Protein AF-A0AA41X8A5-F1 (afdb_monomer_lite)

Secondary structure (DSSP, 8-state):
----GGGG-HHHHHHHHTS--------S---HHHHHHHHHT--SPPTTHHHHHHHHHHHHHHHHHHHHHHHHHHHHT--

Foldseek 3Di:
DDDDPCPVPPPVVVVVVVDDDPDPDDDPDDDPVNVVVCLVPPPDDDPCCVVQPPVVCVVVVVCCVVVVCVVCVVVVVDD

pLDDT: mean 76.05, std 8.43, range [44.38, 89.38]

Structure (mmCIF, N/CA/C/O backbone):
data_AF-A0AA41X8A5-F1
#
_entry.id   AF-A0AA41X8A5-F1
#
loop_
_atom_site.group_PDB
_atom_site.id
_atom_site.type_symbol
_atom_site.label_atom_id
_atom_site.label_alt_id
_atom_site.label_comp_id
_atom_site.label_asym_id
_atom_site.label_entity_id
_atom_site.label_seq_id
_atom_site.pdbx_PDB_ins_code
_atom_site.Cartn_x
_atom_site.Cartn_y
_atom_site.Cartn_z
_atom_site.occupancy
_atom_site.B_iso_or_equiv
_atom_site.auth_seq_id
_atom_site.auth_comp_id
_atom_site.auth_asym_id
_atom_site.auth_atom_id
_atom_site.pdbx_PDB_model_num
ATOM 1 N N . MET A 1 1 ? -1.374 -1.053 29.958 1.00 44.38 1 MET A N 1
ATOM 2 C CA . MET A 1 1 ? -2.445 -0.203 29.394 1.00 44.38 1 MET A CA 1
ATOM 3 C C . MET A 1 1 ? -3.498 -0.093 30.475 1.00 44.38 1 MET A C 1
ATOM 5 O O . MET A 1 1 ? -4.214 -1.065 30.663 1.00 44.38 1 MET A O 1
ATOM 9 N N . THR A 1 2 ? -3.500 0.974 31.280 1.00 56.66 2 THR A N 1
ATOM 10 C CA . THR A 1 2 ? -4.205 0.888 32.575 1.00 56.66 2 THR A CA 1
ATOM 11 C C . THR A 1 2 ? -4.768 2.213 33.081 1.00 56.66 2 THR A C 1
ATOM 13 O O . THR A 1 2 ? -4.737 2.478 34.274 1.00 56.66 2 THR A O 1
ATOM 16 N N . GLN A 1 3 ? -5.309 3.051 32.200 1.00 65.38 3 GLN A N 1
ATOM 17 C CA . GLN A 1 3 ? -6.325 4.010 32.629 1.00 65.38 3 GLN A CA 1
ATOM 18 C C . GLN A 1 3 ? -7.145 4.460 31.429 1.00 65.38 3 GLN A C 1
ATOM 20 O O . GLN A 1 3 ? -6.600 4.949 30.443 1.00 65.38 3 GLN A O 1
ATOM 25 N N . ASP A 1 4 ? -8.452 4.241 31.518 1.00 68.88 4 ASP A N 1
ATOM 26 C CA . ASP A 1 4 ? -9.414 4.803 30.581 1.00 68.88 4 ASP A CA 1
ATOM 27 C C . ASP A 1 4 ? -9.426 6.335 30.780 1.00 68.88 4 ASP A C 1
ATOM 29 O O . ASP A 1 4 ? -9.722 6.795 31.893 1.00 68.88 4 ASP A O 1
ATOM 33 N N . PRO A 1 5 ? -9.048 7.133 29.760 1.00 72.75 5 PRO A N 1
ATOM 34 C CA . PRO A 1 5 ? -8.920 8.584 29.887 1.00 72.75 5 PRO A CA 1
ATOM 35 C C . PRO A 1 5 ? -10.257 9.278 30.192 1.00 72.75 5 PRO A C 1
ATOM 37 O O . PRO A 1 5 ? -10.252 10.407 30.677 1.00 72.75 5 PRO A O 1
ATOM 40 N N . PHE A 1 6 ? -11.393 8.604 29.990 1.00 72.00 6 PHE A N 1
ATOM 41 C CA . PHE A 1 6 ? -12.730 9.177 30.154 1.00 72.00 6 PHE A CA 1
ATOM 42 C C . PHE A 1 6 ? -13.319 9.010 31.564 1.00 72.00 6 PHE A C 1
ATOM 44 O O . PHE A 1 6 ? -14.424 9.477 31.833 1.00 72.00 6 PHE A O 1
ATOM 51 N N . GLN A 1 7 ? -12.587 8.405 32.507 1.00 68.00 7 GLN A N 1
ATOM 52 C CA . GLN A 1 7 ? -13.048 8.199 33.894 1.00 68.00 7 GLN A CA 1
ATOM 53 C C . GLN A 1 7 ? -13.406 9.508 34.622 1.00 68.00 7 GLN A C 1
ATOM 55 O O . GLN A 1 7 ? -14.292 9.530 35.474 1.00 68.00 7 GLN A O 1
ATOM 60 N N . LYS A 1 8 ? -12.744 10.620 34.279 1.00 75.19 8 LYS A N 1
ATOM 61 C CA . LYS A 1 8 ? -13.009 11.938 34.881 1.00 75.19 8 LYS A CA 1
ATOM 62 C C . LYS A 1 8 ? -14.195 12.671 34.238 1.00 75.19 8 LYS A C 1
ATOM 64 O O . LYS A 1 8 ? -14.706 13.619 34.823 1.00 75.19 8 LYS A O 1
ATOM 69 N N . GLU A 1 9 ? -14.673 12.226 33.075 1.00 78.56 9 GLU A N 1
ATOM 70 C CA . GLU A 1 9 ? -15.592 12.986 32.220 1.00 78.56 9 GLU A CA 1
ATOM 71 C C . GLU A 1 9 ? -16.876 12.200 31.926 1.00 78.56 9 GLU A C 1
ATOM 73 O O . GLU A 1 9 ? -17.106 11.679 30.835 1.00 78.56 9 GLU A O 1
ATOM 78 N N . HIS A 1 10 ? -17.761 12.140 32.924 1.00 78.06 10 HIS A N 1
ATOM 79 C CA . HIS A 1 10 ? -18.989 11.338 32.856 1.00 78.06 10 HIS A CA 1
ATOM 80 C C . HIS A 1 10 ? -19.951 11.787 31.746 1.00 78.06 10 HIS A C 1
ATOM 82 O O . HIS A 1 10 ? -20.568 10.950 31.091 1.00 78.06 10 HIS A O 1
ATOM 88 N N . LYS A 1 11 ? -20.055 13.100 31.497 1.00 81.06 11 LYS A N 1
ATOM 89 C CA . LYS A 1 11 ? -20.905 13.636 30.421 1.00 81.06 11 LYS A CA 1
ATOM 90 C C . LYS A 1 11 ? -20.393 13.241 29.037 1.00 81.06 11 LYS A C 1
ATOM 92 O O . LYS A 1 11 ? -21.186 12.880 28.175 1.00 81.06 11 LYS A O 1
ATOM 97 N N . LEU A 1 12 ? -19.076 13.279 28.827 1.00 81.06 12 LEU A N 1
ATOM 98 C CA . LEU A 1 12 ? -18.479 12.920 27.542 1.00 81.06 12 LEU A CA 1
ATOM 99 C C . LEU A 1 12 ? -18.691 11.435 27.238 1.00 81.06 12 LEU A C 1
ATOM 101 O O . LEU A 1 12 ? -19.082 11.082 26.128 1.00 81.06 12 LEU A O 1
ATOM 105 N N . LYS A 1 13 ? -18.533 10.582 28.255 1.00 82.75 13 LYS A N 1
ATOM 106 C CA . LYS A 1 13 ? -18.832 9.154 28.149 1.00 82.75 13 LYS A CA 1
ATOM 107 C C . LYS A 1 13 ? -20.290 8.896 27.753 1.00 82.75 13 LYS A C 1
ATOM 109 O O . LYS A 1 13 ? -20.533 8.149 26.816 1.00 82.75 13 LYS A O 1
ATOM 114 N N . GLN A 1 14 ? -21.248 9.569 28.395 1.00 83.12 14 GLN A N 1
ATOM 115 C CA . GLN A 1 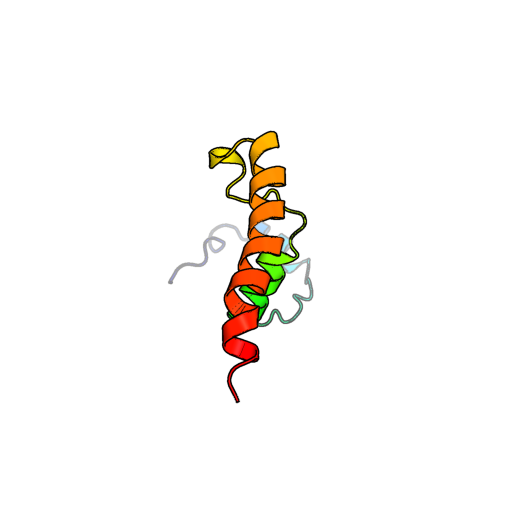14 ? -22.673 9.438 28.058 1.00 83.12 14 GLN A CA 1
ATOM 116 C C . GLN A 1 14 ? -22.979 9.818 26.604 1.00 83.12 14 GLN A C 1
ATOM 118 O O . GLN A 1 14 ? -23.769 9.144 25.951 1.00 83.12 14 GLN A O 1
ATOM 123 N N . HIS A 1 15 ? -22.353 10.877 26.087 1.00 84.62 15 HIS A N 1
ATOM 124 C CA . HIS A 1 15 ? -22.542 11.288 24.697 1.00 84.62 15 HIS A CA 1
ATOM 125 C C . HIS A 1 15 ? -21.905 10.323 23.692 1.00 84.62 15 HIS A C 1
ATOM 127 O O . HIS A 1 15 ? -22.484 10.104 22.632 1.00 84.62 15 HIS A O 1
ATOM 133 N N . LEU A 1 16 ? -20.747 9.738 24.007 1.00 82.12 16 LEU A N 1
ATOM 134 C CA . LEU A 1 16 ? -20.099 8.736 23.154 1.00 82.12 16 LEU A CA 1
ATOM 135 C C . LEU A 1 16 ? -20.880 7.415 23.137 1.00 82.12 16 LEU A C 1
ATOM 137 O O . LEU A 1 16 ? -21.095 6.854 22.066 1.00 82.12 16 LEU A O 1
ATOM 141 N N . ASP A 1 17 ? -21.363 6.965 24.298 1.00 79.69 17 ASP A N 1
ATOM 142 C CA . ASP A 1 17 ? -22.148 5.731 24.431 1.00 79.69 17 ASP A CA 1
ATOM 143 C C . ASP A 1 17 ? -23.554 5.855 23.809 1.00 79.69 17 ASP A C 1
ATOM 145 O O . ASP A 1 17 ? -24.156 4.848 23.433 1.00 79.69 17 ASP A O 1
ATOM 149 N N . ALA A 1 18 ? -24.082 7.078 23.664 1.00 83.81 18 ALA A N 1
ATOM 150 C CA . ALA A 1 18 ? -25.376 7.329 23.025 1.00 83.81 18 ALA A CA 1
ATOM 151 C C . ALA A 1 18 ? -25.395 6.958 21.530 1.00 83.81 18 ALA A C 1
ATOM 153 O O . ALA A 1 18 ? -26.457 6.642 20.992 1.00 83.81 18 ALA A O 1
ATOM 154 N N . TYR A 1 19 ? -24.238 6.966 20.861 1.00 78.56 19 TYR A N 1
ATOM 155 C CA . TY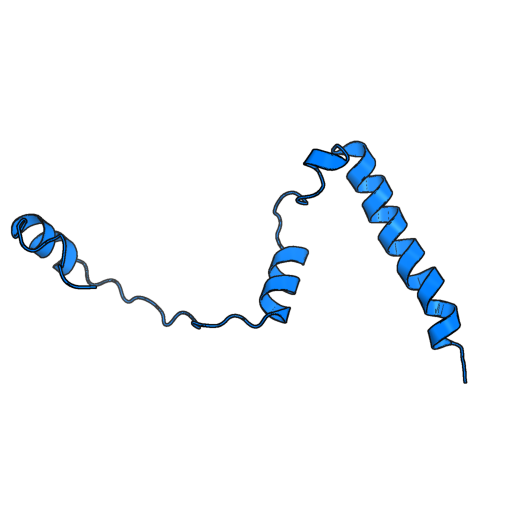R A 1 19 ? -24.115 6.619 19.449 1.00 78.56 19 TYR A CA 1
ATOM 156 C C . TYR A 1 19 ? -23.410 5.275 19.299 1.00 78.56 19 TYR A C 1
ATOM 158 O O . TYR A 1 19 ? -22.191 5.189 19.155 1.00 78.56 19 TYR A O 1
ATOM 166 N N . LYS A 1 20 ? -24.198 4.199 19.296 1.00 74.81 20 LYS A N 1
ATOM 167 C CA . LYS A 1 20 ? -23.683 2.866 18.992 1.00 74.81 20 LYS A CA 1
ATOM 168 C C . LYS A 1 20 ? -23.458 2.748 17.486 1.00 74.81 20 LYS A C 1
ATOM 170 O O . LYS A 1 20 ? -24.394 2.529 16.725 1.00 74.81 20 LYS A O 1
ATOM 175 N N . VAL A 1 21 ? -22.213 2.934 17.060 1.00 80.12 21 VAL A N 1
ATOM 176 C CA . VAL A 1 21 ? -21.800 2.664 15.682 1.00 80.12 21 VAL A CA 1
ATOM 177 C C . VAL A 1 21 ? -21.415 1.195 15.595 1.00 80.12 21 VAL A C 1
ATOM 179 O O . VAL A 1 21 ? -20.533 0.741 16.325 1.00 80.12 21 VAL A O 1
ATOM 182 N N . ASP A 1 22 ? -22.064 0.453 14.703 1.00 80.12 22 ASP A N 1
ATOM 183 C CA . ASP A 1 22 ? -21.617 -0.892 14.363 1.00 80.12 22 ASP A CA 1
ATOM 184 C C . ASP A 1 22 ? -20.270 -0.774 13.647 1.00 80.12 22 ASP A C 1
ATOM 186 O O . ASP A 1 22 ? -20.181 -0.365 12.488 1.00 80.12 22 ASP A O 1
ATOM 190 N N . VAL A 1 23 ? -19.194 -1.069 14.377 1.00 77.25 23 VAL A N 1
ATOM 191 C CA . VAL A 1 23 ? -17.852 -1.117 13.804 1.00 77.25 23 VAL A CA 1
ATOM 192 C C . VAL A 1 23 ? -17.766 -2.412 13.001 1.00 77.25 23 VAL A C 1
ATOM 194 O O . VAL A 1 23 ? -17.862 -3.490 13.592 1.00 77.25 23 VAL A O 1
ATOM 197 N N . PRO A 1 24 ? -17.600 -2.344 11.671 1.00 80.12 24 PRO A N 1
ATOM 198 C CA . PRO A 1 24 ? -17.466 -3.548 10.873 1.00 80.12 24 PRO A CA 1
ATOM 199 C C . PRO A 1 24 ? -16.186 -4.286 11.270 1.00 80.12 24 PRO A C 1
ATOM 201 O O . PRO A 1 24 ? -15.184 -3.675 11.650 1.00 80.12 24 PRO A O 1
ATOM 204 N N . ASP A 1 25 ? -16.213 -5.610 11.165 1.00 79.81 25 ASP A N 1
ATOM 205 C CA . ASP A 1 25 ? -15.072 -6.440 11.528 1.00 79.81 25 ASP A CA 1
ATOM 206 C C . ASP A 1 25 ? -13.927 -6.215 10.528 1.00 79.81 25 ASP A C 1
ATOM 208 O O . ASP A 1 25 ? -13.940 -6.692 9.388 1.00 79.81 25 ASP A O 1
ATOM 212 N N . PHE A 1 26 ? -12.931 -5.421 10.927 1.00 77.75 26 PHE A N 1
ATOM 213 C CA . PHE A 1 26 ? -11.779 -5.143 10.080 1.00 77.75 26 PHE A CA 1
ATOM 214 C C . PHE A 1 26 ? -10.770 -6.290 10.194 1.00 77.75 26 PHE A C 1
ATOM 216 O O . PHE A 1 26 ? -10.252 -6.549 11.286 1.00 77.75 26 PHE A O 1
ATOM 223 N N . PRO A 1 27 ? -10.389 -6.948 9.083 1.00 76.88 27 PRO A N 1
ATOM 224 C CA . PRO A 1 27 ? -9.398 -8.011 9.131 1.00 76.88 27 PRO A CA 1
ATOM 225 C C . PRO A 1 27 ? -8.064 -7.459 9.652 1.00 76.88 27 PRO A C 1
ATOM 227 O O . PRO A 1 27 ? -7.382 -6.668 8.997 1.00 76.88 27 PRO A O 1
ATOM 230 N N . ARG A 1 28 ? -7.679 -7.905 10.854 1.00 71.31 28 ARG A N 1
ATOM 231 C CA . ARG A 1 28 ? -6.533 -7.397 11.633 1.00 71.31 28 ARG A CA 1
ATOM 232 C C . ARG A 1 28 ? -5.181 -7.572 10.932 1.00 71.31 28 ARG A C 1
ATOM 234 O O . ARG A 1 28 ? -4.213 -6.887 11.259 1.00 71.31 28 ARG A O 1
ATOM 241 N N . LYS A 1 29 ? -5.092 -8.485 9.961 1.00 68.06 29 LYS A N 1
ATOM 242 C CA . LYS A 1 29 ? -3.888 -8.735 9.161 1.00 68.06 29 LYS A CA 1
ATOM 243 C C . LYS A 1 29 ? -4.233 -8.741 7.677 1.00 68.06 29 LYS A C 1
ATOM 245 O O . LYS A 1 29 ? -4.636 -9.760 7.131 1.00 68.06 29 LYS A O 1
ATOM 250 N N . ARG A 1 30 ? -3.995 -7.616 7.000 1.00 70.19 30 ARG A N 1
ATOM 251 C CA . ARG A 1 30 ? -3.860 -7.639 5.539 1.00 70.19 30 ARG A CA 1
ATOM 252 C C . ARG A 1 30 ? -2.587 -8.394 5.171 1.00 70.19 30 ARG A C 1
ATOM 254 O O . ARG A 1 30 ? -1.531 -8.117 5.750 1.00 70.19 30 ARG A O 1
ATOM 261 N N . SER A 1 31 ? -2.704 -9.338 4.239 1.00 80.31 31 SER A N 1
ATOM 262 C CA . SER A 1 31 ? -1.571 -10.069 3.665 1.00 80.31 31 SER A CA 1
ATOM 263 C C . SER A 1 31 ? -0.488 -9.092 3.192 1.00 80.31 31 SER A C 1
ATOM 265 O O . SER A 1 31 ? -0.793 -7.990 2.736 1.00 80.31 31 SER A O 1
ATOM 267 N N . ARG A 1 32 ? 0.790 -9.484 3.287 1.00 83.38 32 ARG A N 1
ATOM 268 C CA . ARG A 1 32 ? 1.900 -8.678 2.744 1.00 83.38 32 ARG A CA 1
ATOM 269 C C . ARG A 1 32 ? 1.708 -8.415 1.247 1.00 83.38 32 ARG A C 1
ATOM 271 O O . ARG A 1 32 ? 1.982 -7.309 0.797 1.00 83.38 32 ARG A O 1
ATOM 278 N N . ALA A 1 33 ? 1.160 -9.390 0.520 1.00 82.81 33 ALA A N 1
ATOM 279 C CA . ALA A 1 33 ? 0.816 -9.243 -0.891 1.00 82.81 33 ALA A CA 1
ATOM 280 C C . ALA A 1 33 ? -0.336 -8.249 -1.104 1.00 82.81 33 ALA A C 1
ATOM 282 O O . ALA A 1 33 ? -0.247 -7.405 -1.983 1.00 82.81 33 ALA A O 1
ATOM 283 N N . ASP A 1 34 ? -1.371 -8.276 -0.256 1.00 81.62 34 ASP A N 1
ATOM 284 C CA . ASP A 1 34 ? -2.489 -7.317 -0.317 1.00 81.62 34 ASP A CA 1
ATOM 285 C C . ASP A 1 34 ? -2.016 -5.878 -0.053 1.00 81.62 34 ASP A C 1
ATOM 287 O O . ASP A 1 34 ? -2.476 -4.936 -0.690 1.00 81.62 34 ASP A O 1
ATOM 291 N N . ARG A 1 35 ? -1.034 -5.700 0.844 1.00 81.50 35 ARG A N 1
ATOM 292 C CA . ARG A 1 35 ? -0.384 -4.399 1.071 1.00 81.50 35 ARG A CA 1
ATOM 293 C C . ARG A 1 35 ? 0.413 -3.934 -0.144 1.00 81.50 35 ARG A C 1
ATOM 295 O O . ARG A 1 35 ? 0.333 -2.758 -0.476 1.00 81.50 35 ARG A O 1
ATOM 302 N N . LEU A 1 36 ? 1.153 -4.836 -0.791 1.00 82.38 36 LEU A N 1
ATOM 303 C CA . LEU A 1 36 ? 1.910 -4.515 -2.001 1.00 82.38 36 LEU A CA 1
ATOM 304 C C . LEU A 1 36 ? 0.971 -4.166 -3.159 1.00 82.38 36 LEU A C 1
ATOM 306 O O . LEU A 1 36 ? 1.156 -3.141 -3.800 1.00 82.38 36 LEU A O 1
ATOM 310 N N . LEU A 1 37 ? -0.077 -4.960 -3.379 1.00 82.00 37 LEU A N 1
ATOM 311 C CA . LEU A 1 37 ? -1.082 -4.695 -4.405 1.00 82.00 37 LEU A CA 1
ATOM 312 C C . LEU A 1 37 ? -1.777 -3.363 -4.157 1.00 82.00 37 LEU A C 1
ATOM 314 O O . LEU A 1 37 ? -1.792 -2.530 -5.050 1.00 82.00 37 LEU A O 1
ATOM 318 N N . ARG A 1 38 ? -2.257 -3.105 -2.935 1.00 79.81 38 ARG A N 1
ATOM 319 C CA . ARG A 1 38 ? -2.844 -1.803 -2.584 1.00 79.81 38 ARG A CA 1
ATOM 320 C C . ARG A 1 38 ? -1.885 -0.646 -2.791 1.00 79.81 38 ARG A C 1
ATOM 322 O O . ARG A 1 38 ? -2.353 0.432 -3.112 1.00 79.81 38 ARG A O 1
ATOM 329 N N . PHE A 1 39 ? -0.591 -0.842 -2.560 1.00 77.81 39 PHE A N 1
ATOM 330 C CA . PHE A 1 39 ? 0.417 0.179 -2.810 1.00 77.81 39 PHE A CA 1
ATOM 331 C C . PHE A 1 39 ? 0.577 0.445 -4.312 1.00 77.81 39 PHE A C 1
ATOM 333 O O . PHE A 1 39 ? 0.562 1.599 -4.720 1.00 77.81 39 PHE A O 1
ATOM 340 N N . LEU A 1 40 ? 0.640 -0.606 -5.133 1.00 78.69 40 LEU A N 1
ATOM 341 C CA . LEU A 1 40 ? 0.769 -0.504 -6.590 1.00 78.69 40 LEU A CA 1
ATOM 342 C C . LEU A 1 40 ? -0.497 0.033 -7.273 1.00 78.69 40 LEU A C 1
ATOM 344 O O . LEU A 1 40 ? -0.406 0.766 -8.249 1.00 78.69 40 LEU A O 1
ATOM 348 N N . THR A 1 41 ? -1.678 -0.330 -6.773 1.00 80.31 41 THR A N 1
ATOM 349 C CA . THR A 1 41 ? -2.974 0.120 -7.301 1.00 80.31 41 THR A CA 1
ATOM 350 C C . THR A 1 41 ? -3.484 1.377 -6.603 1.00 80.31 41 THR A C 1
ATOM 352 O O . THR A 1 41 ? -4.608 1.808 -6.859 1.00 80.31 41 THR A O 1
ATOM 355 N N . SER A 1 42 ? -2.719 1.926 -5.657 1.00 75.62 42 SER A N 1
ATOM 356 C CA . SER A 1 42 ? -3.088 3.153 -4.965 1.00 75.62 42 SER A CA 1
ATOM 357 C C . SER A 1 42 ? -3.064 4.293 -5.980 1.00 75.62 42 SER A C 1
ATOM 359 O O . SER A 1 42 ? -2.022 4.513 -6.591 1.00 75.62 42 SER A O 1
ATOM 361 N N . PRO A 1 43 ? -4.137 5.087 -6.117 1.00 64.50 43 PRO A N 1
ATOM 362 C CA . PRO A 1 43 ? -4.104 6.314 -6.911 1.00 64.50 43 PRO A CA 1
ATOM 363 C C . PRO A 1 43 ? -3.254 7.426 -6.254 1.00 64.50 43 PRO A C 1
ATOM 365 O O . PRO A 1 43 ? -3.351 8.587 -6.644 1.00 64.50 43 PRO A O 1
ATOM 368 N N . ALA A 1 44 ? -2.462 7.105 -5.223 1.00 64.94 44 ALA A N 1
ATOM 369 C CA . ALA A 1 44 ? -1.553 8.040 -4.573 1.00 64.94 44 ALA A CA 1
ATOM 370 C C . ALA A 1 44 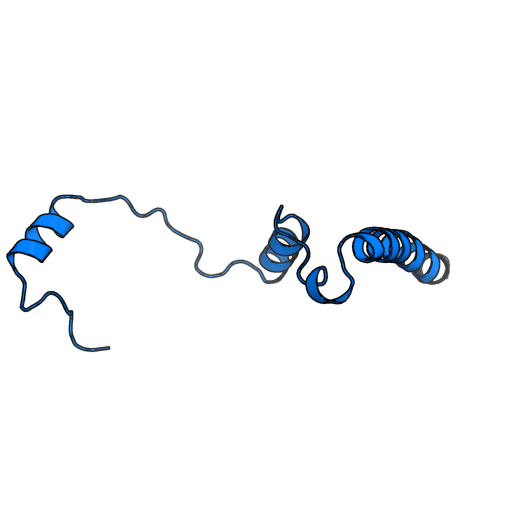? -0.309 8.302 -5.430 1.00 64.94 44 ALA A C 1
ATOM 372 O O . ALA A 1 44 ? 0.162 7.423 -6.148 1.00 64.94 44 ALA A O 1
ATOM 373 N N . SER A 1 45 ? 0.239 9.511 -5.284 1.00 60.19 45 SER A N 1
ATOM 374 C CA . SER A 1 45 ? 1.513 9.909 -5.884 1.00 60.19 45 SER A CA 1
ATOM 375 C C . SER A 1 45 ? 2.591 8.864 -5.590 1.00 60.19 45 SER A C 1
ATOM 377 O O . SER A 1 45 ? 2.730 8.398 -4.454 1.00 60.19 45 SER A O 1
ATOM 379 N N . ASN A 1 46 ? 3.339 8.493 -6.621 1.00 65.75 46 ASN A N 1
ATOM 380 C CA . ASN A 1 46 ? 4.425 7.538 -6.544 1.00 65.75 46 ASN A CA 1
ATOM 381 C C . ASN A 1 46 ? 5.457 8.068 -5.531 1.00 65.75 46 ASN A C 1
ATOM 383 O O . ASN A 1 46 ? 5.971 9.166 -5.720 1.00 65.75 46 ASN A O 1
ATOM 387 N N . PRO A 1 47 ? 5.807 7.352 -4.449 1.00 63.25 47 PRO A N 1
ATOM 388 C CA . PRO A 1 47 ? 6.674 7.900 -3.398 1.00 63.25 47 PRO A CA 1
ATOM 389 C C . PRO A 1 47 ? 8.104 8.226 -3.856 1.00 63.25 47 PRO A C 1
ATOM 391 O O . PRO A 1 47 ? 8.869 8.799 -3.085 1.00 63.25 47 PRO A O 1
ATOM 394 N N . VAL A 1 48 ? 8.468 7.880 -5.094 1.00 68.12 48 VAL A N 1
ATOM 395 C CA . VAL A 1 48 ? 9.724 8.281 -5.745 1.00 68.12 48 VAL A CA 1
ATOM 396 C C . VAL A 1 48 ? 9.602 9.561 -6.587 1.00 68.12 48 VAL A C 1
ATOM 398 O O . VAL A 1 48 ? 10.624 10.085 -7.021 1.00 68.12 48 VAL A O 1
ATOM 401 N N . GLU A 1 49 ? 8.400 10.121 -6.770 1.00 65.81 49 GLU A N 1
ATOM 402 C CA . GLU A 1 49 ? 8.193 11.443 -7.393 1.00 65.81 49 GLU A CA 1
ATOM 403 C C . GLU A 1 49 ? 8.976 12.580 -6.726 1.00 65.81 49 GLU A C 1
ATOM 405 O O . GLU A 1 49 ? 9.509 13.414 -7.459 1.00 65.81 49 GLU A O 1
ATOM 410 N N . PRO A 1 50 ? 9.133 12.632 -5.387 1.00 67.00 50 PRO A N 1
ATOM 411 C CA . PRO A 1 50 ? 9.983 13.632 -4.744 1.00 67.00 50 PRO A CA 1
ATOM 412 C C . PRO A 1 50 ? 11.466 13.492 -5.109 1.00 67.00 50 PRO A C 1
ATOM 414 O O . PRO A 1 50 ? 12.211 14.459 -4.997 1.00 67.00 50 PRO A O 1
ATOM 417 N N . LEU A 1 51 ? 11.904 12.293 -5.508 1.00 68.56 51 LEU A N 1
ATOM 418 C CA . LEU A 1 51 ? 13.306 11.992 -5.805 1.00 68.56 51 LEU A CA 1
ATOM 419 C C . LEU A 1 51 ? 13.649 12.210 -7.280 1.00 68.56 51 LEU A C 1
ATOM 421 O O . LEU A 1 51 ? 14.766 12.611 -7.588 1.00 68.56 51 LEU A O 1
ATOM 425 N N . LEU A 1 52 ? 12.712 11.929 -8.188 1.00 68.38 52 LEU A N 1
ATOM 426 C CA . LEU A 1 52 ? 12.944 11.995 -9.634 1.00 68.38 52 LEU A CA 1
ATOM 427 C C . LEU A 1 52 ? 12.289 13.213 -10.300 1.00 68.38 52 LEU A C 1
ATOM 429 O O . LEU A 1 52 ? 12.576 13.511 -11.454 1.00 68.38 52 LEU A O 1
ATOM 433 N N . GLY A 1 53 ? 11.420 13.944 -9.604 1.00 67.31 53 GLY A N 1
ATOM 434 C CA . GLY A 1 53 ? 10.577 14.941 -10.250 1.00 67.31 53 GLY A CA 1
ATOM 435 C C . GLY A 1 53 ? 9.529 14.284 -11.158 1.00 67.31 53 GLY A C 1
ATOM 436 O O . GLY A 1 53 ? 9.651 13.140 -11.612 1.00 67.31 53 GLY A O 1
ATOM 437 N N . ARG A 1 54 ? 8.439 15.008 -11.410 1.00 65.44 54 ARG A N 1
ATOM 438 C CA . ARG A 1 54 ? 7.261 14.479 -12.117 1.00 65.44 54 ARG A CA 1
ATOM 439 C C . ARG A 1 54 ? 7.585 14.010 -13.544 1.00 65.44 54 ARG A C 1
ATOM 441 O O . ARG A 1 54 ? 7.065 12.988 -13.982 1.00 65.44 54 ARG A O 1
ATOM 448 N N . ASP A 1 55 ? 8.515 14.688 -14.212 1.00 68.06 55 ASP A N 1
ATOM 449 C CA . ASP A 1 55 ? 8.848 14.435 -15.617 1.00 68.06 55 ASP A CA 1
ATOM 450 C C . ASP A 1 55 ? 9.736 13.195 -15.801 1.00 68.06 55 ASP A C 1
ATOM 452 O O . ASP A 1 55 ? 9.512 12.394 -16.710 1.00 68.06 55 ASP A O 1
ATOM 456 N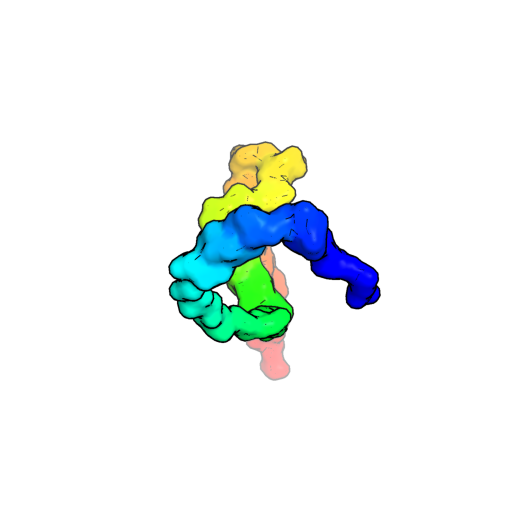 N . MET A 1 56 ? 10.704 12.964 -14.903 1.00 63.72 56 MET A N 1
ATOM 457 C CA . MET A 1 56 ? 11.548 11.764 -14.979 1.00 63.72 56 MET A CA 1
ATOM 458 C C . MET A 1 56 ? 10.832 10.529 -14.431 1.00 63.72 56 MET A C 1
ATOM 460 O O . MET A 1 56 ? 11.158 9.417 -14.838 1.00 63.72 56 MET A O 1
ATOM 464 N N . THR A 1 57 ? 9.827 10.693 -13.562 1.00 67.69 57 THR A N 1
ATOM 465 C CA . THR A 1 57 ? 9.051 9.553 -13.045 1.00 67.69 57 THR A CA 1
ATOM 466 C C . THR A 1 57 ? 8.313 8.818 -14.167 1.00 67.69 57 THR A C 1
ATOM 468 O O . THR A 1 57 ? 8.298 7.589 -14.176 1.00 67.69 57 THR A O 1
ATOM 471 N N . ALA A 1 58 ? 7.759 9.536 -15.150 1.00 70.19 58 ALA A N 1
ATOM 472 C CA . ALA A 1 58 ? 7.104 8.916 -16.303 1.00 70.19 58 ALA A CA 1
ATOM 473 C C . ALA A 1 58 ? 8.097 8.140 -17.189 1.00 70.19 58 ALA A C 1
ATOM 475 O O . ALA A 1 58 ? 7.816 7.018 -17.608 1.00 70.19 58 ALA A O 1
ATOM 476 N N . VAL A 1 59 ? 9.283 8.707 -17.425 1.00 75.19 59 VAL A N 1
ATOM 477 C CA . VAL A 1 59 ? 10.338 8.079 -18.235 1.00 75.19 59 VAL A CA 1
ATOM 478 C C . VAL A 1 59 ? 10.907 6.840 -17.542 1.00 75.19 59 VAL A C 1
ATOM 480 O O . VAL A 1 59 ? 11.049 5.794 -18.170 1.00 75.19 59 VAL A O 1
ATOM 483 N N . VAL A 1 60 ? 11.195 6.929 -16.243 1.00 74.94 60 VAL A N 1
ATOM 484 C CA . VAL A 1 60 ? 11.739 5.812 -15.455 1.00 74.94 60 VAL A CA 1
ATOM 485 C C . VAL A 1 60 ? 10.687 4.731 -15.226 1.00 74.94 60 VAL A C 1
ATOM 487 O O . VAL A 1 60 ? 10.995 3.549 -15.351 1.00 74.94 60 VAL A O 1
ATOM 490 N N . GLY A 1 61 ? 9.435 5.112 -14.966 1.00 72.94 61 GLY A N 1
ATOM 491 C CA . GLY A 1 61 ? 8.319 4.171 -14.895 1.00 72.94 61 GLY A CA 1
ATOM 492 C C . GLY A 1 61 ? 8.129 3.415 -16.211 1.00 72.94 61 GLY A C 1
ATOM 493 O O . GLY A 1 61 ? 8.035 2.189 -16.209 1.00 72.94 61 GLY A O 1
ATOM 494 N N . GLY A 1 62 ? 8.159 4.127 -17.342 1.00 75.88 62 GLY A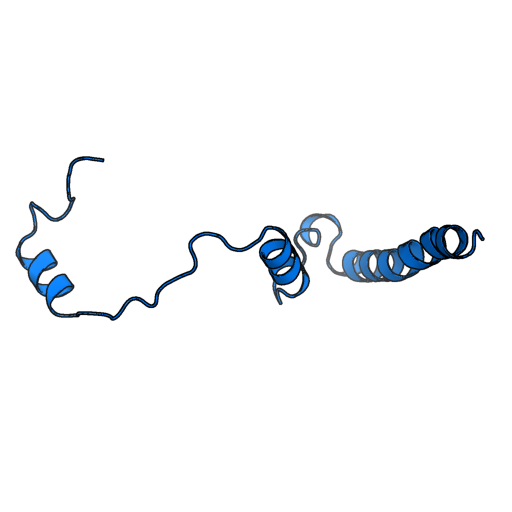 N 1
ATOM 495 C CA . GLY A 1 62 ? 8.092 3.526 -18.673 1.00 75.88 62 GLY A CA 1
ATOM 496 C C . GLY A 1 62 ? 9.280 2.610 -18.980 1.00 75.88 62 GLY A C 1
ATOM 497 O O . GLY A 1 62 ? 9.082 1.503 -19.477 1.00 75.88 62 GLY A O 1
ATOM 498 N N . SER A 1 63 ? 10.510 3.018 -18.645 1.00 77.81 63 SER A N 1
ATOM 499 C CA . SER A 1 63 ? 11.698 2.200 -18.919 1.00 77.81 63 SER A CA 1
ATOM 500 C C . SER A 1 63 ? 11.726 0.927 -18.074 1.00 77.81 63 SER A C 1
ATOM 502 O O . SER A 1 63 ? 12.064 -0.130 -18.598 1.00 77.81 63 SER A O 1
ATOM 504 N N . LEU A 1 64 ? 11.296 0.984 -16.809 1.00 79.44 64 LEU A N 1
ATOM 505 C CA . LEU A 1 64 ? 11.238 -0.181 -15.927 1.00 79.44 64 LEU A CA 1
ATOM 506 C C . LEU A 1 64 ? 10.236 -1.230 -16.436 1.00 79.44 64 LEU A C 1
ATOM 508 O O . LEU A 1 64 ? 10.537 -2.424 -16.420 1.00 79.44 64 LEU A O 1
ATOM 512 N N . LEU A 1 65 ? 9.081 -0.789 -16.950 1.00 81.06 65 LEU A N 1
ATOM 513 C CA . LEU A 1 65 ? 8.071 -1.673 -1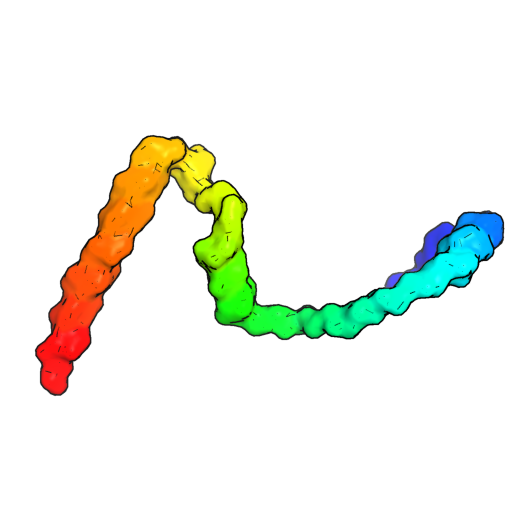7.541 1.00 81.06 65 LEU A CA 1
ATOM 514 C C . LEU A 1 65 ? 8.570 -2.413 -18.784 1.00 81.06 65 LEU A C 1
ATOM 516 O O . LEU A 1 65 ? 8.103 -3.516 -19.042 1.00 81.06 65 LEU A O 1
ATOM 520 N N . VAL A 1 66 ? 9.507 -1.836 -19.541 1.00 84.19 66 VAL A N 1
ATOM 521 C CA . VAL A 1 66 ? 10.094 -2.468 -20.735 1.00 84.19 66 VAL A CA 1
ATOM 522 C C . VAL A 1 66 ? 11.342 -3.281 -20.383 1.00 84.19 66 VAL A C 1
ATOM 524 O O . VAL A 1 66 ? 11.535 -4.383 -20.892 1.00 84.19 66 VAL A O 1
ATOM 527 N N . ALA A 1 67 ? 12.183 -2.771 -19.485 1.00 84.19 67 ALA A N 1
ATOM 528 C CA . ALA A 1 67 ? 13.453 -3.386 -19.124 1.00 84.19 67 ALA A CA 1
ATOM 529 C C . ALA A 1 67 ? 13.271 -4.708 -18.368 1.00 84.19 67 ALA A C 1
ATOM 531 O O . ALA A 1 67 ? 13.989 -5.663 -18.649 1.00 84.19 67 ALA A O 1
ATOM 532 N N . ILE A 1 68 ? 12.302 -4.790 -17.447 1.00 87.12 68 ILE A N 1
ATOM 533 C CA . ILE A 1 68 ? 12.019 -6.013 -16.677 1.00 87.12 68 ILE A CA 1
ATOM 534 C C . ILE A 1 68 ? 11.638 -7.196 -17.587 1.00 87.12 68 ILE A C 1
ATOM 536 O O . ILE A 1 68 ? 12.301 -8.229 -17.497 1.00 87.12 68 ILE A O 1
ATOM 540 N N . PRO A 1 69 ? 10.620 -7.105 -18.468 1.00 83.31 69 PRO A N 1
ATOM 541 C CA . PRO A 1 69 ? 10.266 -8.223 -19.335 1.00 83.31 69 PRO A CA 1
ATOM 542 C C . PRO A 1 69 ? 11.379 -8.548 -20.330 1.00 83.31 69 PRO A C 1
ATOM 544 O O . PRO A 1 69 ? 11.604 -9.723 -20.585 1.00 83.31 69 PRO A O 1
ATOM 547 N N . LEU A 1 70 ? 12.126 -7.557 -20.832 1.00 88.81 70 LEU A N 1
ATOM 548 C CA . LEU A 1 70 ? 13.262 -7.801 -21.726 1.00 88.81 70 LEU A CA 1
ATOM 549 C C . LEU A 1 70 ? 14.385 -8.602 -21.042 1.00 88.81 70 LEU A C 1
ATOM 551 O O . LEU A 1 70 ? 14.961 -9.493 -21.661 1.00 88.81 70 LEU A O 1
ATOM 555 N N . LEU A 1 71 ? 14.669 -8.322 -19.765 1.00 89.38 71 LEU A N 1
ATOM 556 C CA . LEU A 1 71 ? 15.647 -9.065 -18.961 1.00 89.38 71 LEU A CA 1
ATOM 557 C C . LEU A 1 71 ? 15.160 -10.463 -18.560 1.00 89.38 71 LEU A C 1
ATOM 559 O O . LEU A 1 71 ? 15.967 -11.384 -18.464 1.00 89.38 71 LEU A O 1
ATOM 563 N N . LEU A 1 72 ? 13.857 -10.627 -18.318 1.00 88.50 72 LEU A N 1
ATOM 564 C CA . LEU A 1 72 ? 13.260 -11.906 -17.918 1.00 88.50 72 LEU A CA 1
ATOM 565 C C . LEU A 1 72 ? 12.966 -12.835 -19.105 1.00 88.50 72 LEU A C 1
ATOM 567 O O . LEU A 1 72 ? 12.940 -14.050 -18.925 1.00 88.50 72 LEU A O 1
ATOM 571 N N . LEU A 1 73 ? 12.781 -12.291 -20.312 1.00 87.94 73 LEU A N 1
ATOM 572 C CA . LEU A 1 73 ? 12.526 -13.042 -21.545 1.00 87.94 73 LEU A CA 1
ATOM 573 C C . LEU A 1 73 ? 13.541 -14.177 -21.789 1.00 87.94 73 LEU A C 1
ATOM 575 O O . LEU A 1 73 ? 13.099 -15.306 -21.987 1.00 87.94 73 LEU A O 1
ATOM 579 N N . PRO A 1 74 ? 14.872 -13.952 -21.742 1.00 86.94 74 PRO A N 1
ATOM 580 C CA . PRO A 1 74 ? 15.835 -15.031 -21.951 1.00 86.94 74 PRO A CA 1
ATOM 581 C C . PRO A 1 74 ? 15.806 -16.083 -20.837 1.00 86.94 74 PRO A C 1
ATOM 583 O O . PRO A 1 74 ? 16.084 -17.242 -21.115 1.00 86.94 74 PRO A O 1
ATOM 586 N N . LEU A 1 75 ? 15.439 -15.713 -19.604 1.00 87.88 75 LEU A N 1
ATOM 587 C CA . LEU A 1 75 ? 15.328 -16.648 -18.477 1.00 87.88 75 LEU A CA 1
ATOM 588 C C . LEU A 1 75 ? 14.121 -17.589 -18.635 1.00 87.88 75 LEU A C 1
ATOM 590 O O . LEU A 1 75 ? 14.187 -18.750 -18.254 1.00 87.88 75 LEU A O 1
ATOM 594 N N . LEU A 1 76 ? 13.030 -17.092 -19.223 1.00 85.38 76 LEU A N 1
ATOM 595 C CA . LEU A 1 76 ? 11.828 -17.869 -19.553 1.00 85.38 76 LEU A CA 1
ATOM 596 C C . LEU A 1 76 ? 11.987 -18.740 -20.808 1.00 85.38 76 LEU A C 1
ATOM 598 O O . LEU A 1 76 ? 11.201 -19.664 -20.999 1.00 85.38 76 LEU A O 1
ATOM 602 N N . LEU A 1 77 ? 12.968 -18.435 -21.663 1.00 88.12 77 LEU A N 1
ATOM 603 C CA . LEU A 1 77 ? 13.225 -19.147 -22.919 1.00 88.12 77 LEU A CA 1
ATOM 604 C C . LEU A 1 77 ? 14.283 -20.259 -22.783 1.00 88.12 77 LEU A C 1
ATOM 606 O O . LEU A 1 77 ? 14.628 -20.894 -23.779 1.00 88.12 77 LEU A O 1
ATOM 610 N N . GLN A 1 78 ? 14.814 -20.487 -21.577 1.00 76.56 78 GLN A N 1
ATOM 611 C CA . GLN A 1 78 ? 15.680 -21.634 -21.296 1.00 76.56 78 GLN A CA 1
ATOM 612 C C . GLN A 1 78 ? 14.824 -22.916 -21.191 1.00 76.56 78 GLN A C 1
ATOM 614 O O . GLN A 1 78 ? 13.828 -22.890 -20.466 1.00 76.56 78 GLN A O 1
ATOM 619 N N . PRO A 1 79 ? 15.160 -23.995 -21.929 1.00 74.06 79 PRO A N 1
ATOM 620 C CA . PRO A 1 79 ? 14.410 -25.255 -21.923 1.00 74.06 79 PRO A CA 1
ATOM 621 C C . PRO A 1 79 ? 14.551 -26.047 -20.618 1.00 74.06 79 PRO A C 1
ATOM 623 O O . PRO A 1 79 ? 15.621 -25.950 -19.972 1.00 74.06 79 PRO A O 1
#

Sequence (79 aa):
MTQDPFQKEHKLKQHLDAYKVDVPDFPRKRSRADRLLRFLTSPASNPVEPLLGRDMTAVVGGSLLVAIPLLLLPLLLQP

Organism: NCBI:txid2961894

Radius of gyration: 24.4 Å; chains: 1; bounding box: 41×40×58 Å